Protein AF-A0A2N2VR71-F1 (afdb_monomer_lite)

Radius of gyration: 15.63 Å; chains: 1; bounding box: 48×30×43 Å

Sequence (143 aa):
MSENVVSTLGLIANAATAIGLFFTAIQVRQGSRTSQGQFLLTLDQQLSTFDNIYLRLRAYHEAGKECEALNADELLRVREYMGFLEIIEILIEGKSISEADFRAIFGHRVVALQNNRQVREEILAAAPHKWVKFSALSRRMSQ

pLDDT: mean 81.84, std 16.69, range [37.81, 96.62]

Structure (mmCIF, N/CA/C/O backbone):
data_AF-A0A2N2VR71-F1
#
_entry.id   AF-A0A2N2VR71-F1
#
loop_
_atom_site.group_PDB
_atom_site.id
_atom_site.type_symbol
_atom_site.label_atom_id
_atom_site.label_alt_id
_atom_site.label_comp_id
_atom_site.label_asym_id
_atom_site.label_entity_id
_atom_site.label_seq_id
_atom_site.pdbx_PDB_ins_code
_atom_site.Cartn_x
_atom_site.Cartn_y
_atom_site.Cartn_z
_atom_site.occupancy
_atom_site.B_iso_or_equiv
_atom_site.auth_seq_id
_atom_site.auth_comp_id
_atom_site.auth_asym_id
_atom_site.auth_atom_id
_atom_site.pdbx_PDB_model_num
ATOM 1 N N . MET A 1 1 ? 31.580 0.941 -6.833 1.00 47.06 1 MET A N 1
ATOM 2 C CA . MET A 1 1 ? 30.636 0.296 -5.896 1.00 47.06 1 MET A CA 1
ATOM 3 C C . MET A 1 1 ? 29.477 -0.202 -6.726 1.00 47.06 1 MET A C 1
ATOM 5 O O . MET A 1 1 ? 28.814 0.608 -7.351 1.00 47.06 1 MET A O 1
ATOM 9 N N . SER A 1 2 ? 29.368 -1.519 -6.870 1.00 37.81 2 SER A N 1
ATOM 10 C CA . SER A 1 2 ? 28.465 -2.173 -7.816 1.00 37.81 2 SER A CA 1
ATOM 11 C C . SER A 1 2 ? 26.993 -1.933 -7.464 1.00 37.81 2 SER A C 1
ATOM 13 O O . SER A 1 2 ? 26.618 -1.968 -6.291 1.00 37.81 2 SER A O 1
ATOM 15 N N . GLU A 1 3 ? 26.169 -1.741 -8.498 1.00 44.72 3 GLU A N 1
ATOM 16 C CA . GLU A 1 3 ? 24.705 -1.547 -8.460 1.00 44.72 3 GLU A CA 1
ATOM 17 C C . GLU A 1 3 ? 23.958 -2.584 -7.591 1.00 44.72 3 GLU A C 1
ATOM 19 O O . GLU A 1 3 ? 22.881 -2.317 -7.062 1.00 44.72 3 GLU A O 1
ATOM 24 N N . ASN A 1 4 ? 24.579 -3.738 -7.334 1.00 44.38 4 ASN A N 1
ATOM 25 C CA . ASN A 1 4 ? 24.052 -4.809 -6.487 1.00 44.38 4 ASN A CA 1
ATOM 26 C C . ASN A 1 4 ? 23.912 -4.431 -5.000 1.00 44.38 4 ASN A C 1
ATOM 28 O O . ASN A 1 4 ? 23.030 -4.950 -4.318 1.00 44.38 4 ASN A O 1
ATOM 32 N N . VAL A 1 5 ? 24.741 -3.525 -4.470 1.00 38.28 5 VAL A N 1
ATOM 33 C CA . VAL A 1 5 ? 24.679 -3.154 -3.041 1.00 38.28 5 VAL A CA 1
ATOM 34 C C . VAL A 1 5 ? 23.463 -2.264 -2.750 1.00 38.28 5 VAL A C 1
ATOM 36 O O . VAL A 1 5 ? 22.832 -2.408 -1.705 1.00 38.28 5 VAL A O 1
ATOM 39 N N . VAL A 1 6 ? 23.078 -1.403 -3.699 1.00 44.69 6 VAL A N 1
ATOM 40 C CA . VAL A 1 6 ? 21.947 -0.470 -3.545 1.00 44.69 6 VAL A CA 1
ATOM 41 C C . VAL A 1 6 ? 20.603 -1.205 -3.609 1.00 44.69 6 VAL A C 1
ATOM 43 O O . VAL A 1 6 ? 19.728 -0.944 -2.786 1.00 44.69 6 VAL A O 1
ATOM 46 N N . SER A 1 7 ? 20.467 -2.191 -4.505 1.00 47.62 7 SER A N 1
ATOM 47 C CA . SER A 1 7 ? 19.259 -3.029 -4.613 1.00 47.62 7 SER A CA 1
ATOM 48 C C . SER A 1 7 ? 19.015 -3.863 -3.343 1.00 47.62 7 SER A C 1
ATOM 50 O O . SER A 1 7 ? 17.892 -3.946 -2.841 1.00 47.62 7 SER A O 1
ATOM 52 N N . THR A 1 8 ? 20.084 -4.415 -2.757 1.00 38.81 8 THR A N 1
ATOM 53 C CA . THR A 1 8 ? 19.973 -5.260 -1.559 1.00 38.81 8 THR A CA 1
ATOM 54 C C . THR A 1 8 ? 19.650 -4.429 -0.310 1.00 38.81 8 THR A C 1
ATOM 56 O O . THR A 1 8 ? 18.866 -4.859 0.532 1.00 38.81 8 THR A O 1
ATOM 59 N N . LEU A 1 9 ? 20.192 -3.210 -0.206 1.00 40.41 9 LEU A N 1
ATOM 60 C CA . LEU A 1 9 ? 19.896 -2.285 0.896 1.00 40.41 9 LEU A CA 1
ATOM 61 C C . LEU A 1 9 ? 18.443 -1.781 0.877 1.00 40.41 9 LEU A C 1
ATOM 63 O O . LEU A 1 9 ? 17.832 -1.692 1.941 1.00 40.41 9 LEU A O 1
ATOM 67 N N . GLY A 1 10 ? 17.870 -1.509 -0.302 1.00 42.53 10 GLY A N 1
ATOM 68 C CA . GLY A 1 10 ? 16.460 -1.111 -0.434 1.00 42.53 10 GLY A CA 1
ATOM 69 C C . GLY A 1 10 ? 15.484 -2.212 -0.000 1.00 42.53 10 GLY A C 1
ATOM 70 O O . GLY A 1 10 ? 14.545 -1.957 0.755 1.00 42.53 10 GLY A O 1
ATOM 71 N N . LEU A 1 11 ? 15.769 -3.463 -0.379 1.00 45.06 11 LEU A N 1
ATOM 72 C CA . LEU A 1 11 ? 14.988 -4.634 0.037 1.00 45.06 11 LEU A CA 1
ATOM 73 C C . LEU A 1 11 ? 15.061 -4.895 1.553 1.00 45.06 11 LEU A C 1
ATOM 75 O O . LEU A 1 11 ? 14.047 -5.226 2.170 1.00 45.06 11 LEU A O 1
ATOM 79 N N . ILE A 1 12 ? 16.236 -4.716 2.169 1.00 45.12 12 ILE A N 1
ATOM 80 C CA . ILE A 1 12 ? 16.431 -4.916 3.616 1.00 45.12 12 ILE A CA 1
ATOM 81 C C . ILE A 1 12 ? 15.747 -3.808 4.432 1.00 45.12 12 ILE A C 1
ATOM 83 O O . ILE A 1 12 ? 15.126 -4.099 5.457 1.00 45.12 12 ILE A O 1
ATOM 87 N N . ALA A 1 13 ? 15.802 -2.554 3.972 1.00 47.28 13 ALA A N 1
ATOM 88 C CA . ALA A 1 13 ? 15.153 -1.433 4.650 1.00 47.28 13 ALA A CA 1
ATOM 89 C C . ALA A 1 13 ? 13.620 -1.584 4.677 1.00 47.28 13 ALA A C 1
ATOM 91 O O . ALA A 1 13 ? 12.999 -1.391 5.721 1.00 47.28 13 ALA A O 1
ATOM 92 N N . ASN A 1 14 ? 13.013 -2.024 3.572 1.00 48.72 14 ASN A N 1
ATOM 93 C CA . ASN A 1 14 ? 11.561 -2.202 3.479 1.00 48.72 14 ASN A CA 1
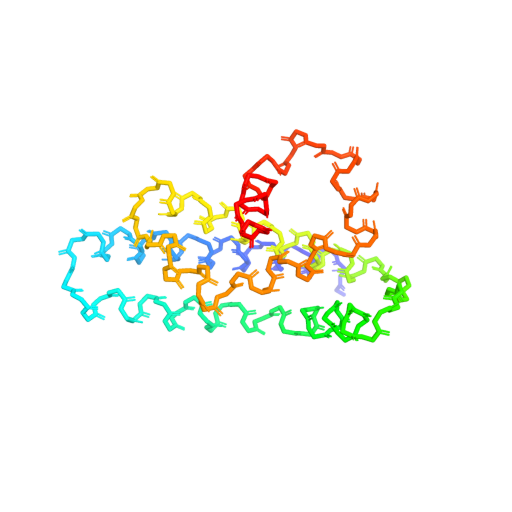ATOM 94 C C . ASN A 1 14 ? 11.049 -3.406 4.295 1.00 48.72 14 ASN A C 1
ATOM 96 O O . ASN A 1 14 ? 9.975 -3.334 4.898 1.00 48.72 14 ASN A O 1
ATOM 100 N N . ALA A 1 15 ? 11.835 -4.485 4.393 1.00 50.09 15 ALA A N 1
ATOM 101 C CA . ALA A 1 15 ? 11.516 -5.618 5.263 1.00 50.09 15 ALA A CA 1
ATOM 102 C C . ALA A 1 15 ? 11.550 -5.233 6.755 1.00 50.09 15 ALA A C 1
ATOM 104 O O . ALA A 1 15 ? 10.671 -5.639 7.516 1.00 50.09 15 ALA A O 1
ATOM 105 N N . ALA A 1 16 ? 12.514 -4.406 7.175 1.00 53.12 16 ALA A N 1
ATOM 106 C CA . ALA A 1 16 ? 12.594 -3.917 8.553 1.00 53.12 16 ALA A CA 1
ATOM 107 C C . ALA A 1 16 ? 11.379 -3.047 8.930 1.00 53.12 16 ALA A C 1
ATOM 109 O O . ALA A 1 16 ? 10.817 -3.201 10.017 1.00 53.12 16 ALA A O 1
ATOM 110 N N . THR A 1 17 ? 10.918 -2.198 8.010 1.00 56.41 17 THR A N 1
ATOM 111 C CA . THR A 1 17 ? 9.725 -1.359 8.188 1.00 56.41 17 THR A CA 1
ATOM 112 C C . THR A 1 17 ? 8.442 -2.185 8.307 1.00 56.41 17 THR A C 1
ATOM 114 O O . THR A 1 17 ? 7.625 -1.934 9.194 1.00 56.41 17 THR A O 1
ATOM 117 N N . ALA A 1 18 ? 8.283 -3.211 7.465 1.00 58.88 18 ALA A N 1
ATOM 118 C CA . ALA A 1 18 ? 7.157 -4.145 7.516 1.00 58.88 18 ALA A CA 1
ATOM 119 C C . ALA A 1 18 ? 7.078 -4.899 8.854 1.00 58.88 18 ALA A C 1
ATOM 121 O O . ALA A 1 18 ? 6.001 -5.043 9.437 1.00 58.88 18 ALA A O 1
ATOM 122 N N . ILE A 1 19 ? 8.231 -5.344 9.365 1.00 62.06 19 ILE A N 1
ATOM 123 C CA . ILE A 1 19 ? 8.342 -6.037 10.652 1.00 62.06 19 ILE A CA 1
ATOM 124 C C . ILE A 1 19 ? 8.012 -5.085 11.810 1.00 62.06 19 ILE A C 1
ATOM 126 O O . ILE A 1 19 ? 7.260 -5.458 12.711 1.00 62.06 19 ILE A O 1
ATOM 130 N N . GLY A 1 20 ? 8.508 -3.844 11.773 1.00 63.28 20 GLY A N 1
ATOM 131 C CA . GLY A 1 20 ? 8.182 -2.822 12.773 1.00 63.28 20 GLY A CA 1
ATOM 132 C C . GLY A 1 20 ? 6.678 -2.550 12.853 1.00 63.28 20 GLY A C 1
ATOM 133 O O . GLY A 1 20 ? 6.095 -2.601 13.935 1.00 63.28 20 GLY A O 1
ATOM 134 N N . LEU A 1 21 ? 6.034 -2.377 11.697 1.00 65.00 21 LEU A N 1
ATOM 135 C CA . LEU A 1 21 ? 4.584 -2.203 11.580 1.00 65.00 21 LEU A CA 1
ATOM 136 C C . LEU A 1 21 ? 3.797 -3.371 12.168 1.00 65.00 21 LEU A C 1
ATOM 138 O O . LEU A 1 21 ? 2.794 -3.163 12.852 1.00 65.00 21 LEU A O 1
ATOM 142 N N . PHE A 1 22 ? 4.270 -4.593 11.944 1.00 68.12 22 PHE A N 1
ATOM 143 C CA . PHE A 1 22 ? 3.655 -5.790 12.495 1.00 68.12 22 PHE A CA 1
ATOM 144 C C . PHE A 1 22 ? 3.721 -5.820 14.031 1.00 68.12 22 PHE A C 1
ATOM 146 O O . PHE A 1 22 ? 2.707 -6.071 14.686 1.00 68.12 22 PHE A O 1
ATOM 153 N N . PHE A 1 23 ? 4.874 -5.495 14.627 1.00 65.88 23 PHE A N 1
ATOM 154 C CA . PHE A 1 23 ? 5.009 -5.417 16.086 1.00 65.88 23 PHE A CA 1
ATOM 155 C C . PHE A 1 23 ? 4.178 -4.283 16.694 1.00 65.88 23 PHE A C 1
ATOM 157 O O . PHE A 1 23 ? 3.499 -4.503 17.701 1.00 65.88 23 PHE A O 1
ATOM 164 N N . THR A 1 24 ? 4.149 -3.101 16.069 1.00 65.12 24 THR A N 1
ATOM 165 C CA . THR A 1 24 ? 3.284 -2.000 16.518 1.00 65.12 24 THR A CA 1
ATOM 166 C C . THR A 1 24 ? 1.810 -2.402 16.444 1.00 65.12 24 THR A C 1
ATOM 168 O O . THR A 1 24 ? 1.066 -2.170 17.392 1.00 65.12 24 THR A O 1
ATOM 171 N N . ALA A 1 25 ? 1.382 -3.079 15.376 1.00 64.06 25 ALA A N 1
ATOM 172 C CA . ALA A 1 25 ? 0.005 -3.543 15.224 1.00 64.06 25 ALA A CA 1
ATOM 173 C C . ALA A 1 25 ? -0.412 -4.565 16.302 1.00 64.06 25 ALA A C 1
ATOM 175 O O . ALA A 1 25 ? -1.544 -4.525 16.791 1.00 64.06 25 ALA A O 1
ATOM 176 N N . ILE A 1 26 ? 0.494 -5.456 16.722 1.00 65.12 26 ILE A N 1
ATOM 177 C CA . ILE A 1 26 ? 0.251 -6.370 17.853 1.00 65.12 26 ILE A CA 1
ATOM 178 C C . ILE A 1 26 ? 0.062 -5.587 19.159 1.00 65.12 26 ILE A C 1
ATOM 180 O O . ILE A 1 26 ? -0.840 -5.900 19.935 1.00 65.12 26 ILE A O 1
ATOM 184 N N . GLN A 1 27 ? 0.868 -4.549 19.385 1.00 63.91 27 GLN A N 1
ATOM 185 C CA . GLN A 1 27 ? 0.775 -3.697 20.572 1.00 63.91 27 GLN A CA 1
ATOM 186 C C . GLN A 1 27 ? -0.540 -2.893 20.599 1.00 63.91 27 GLN A C 1
ATOM 188 O O . GLN A 1 27 ? -1.152 -2.723 21.652 1.00 63.91 27 GLN A O 1
ATOM 193 N N . VAL A 1 28 ? -1.022 -2.471 19.427 1.00 60.22 28 VAL A N 1
ATOM 194 C CA . VAL A 1 28 ? -2.289 -1.739 19.242 1.00 60.22 28 VAL A CA 1
ATOM 195 C C . VAL A 1 28 ? -3.507 -2.610 19.527 1.00 60.22 28 VAL A C 1
ATOM 197 O O . VAL A 1 28 ? -4.461 -2.127 20.131 1.00 60.22 28 VAL A O 1
ATOM 200 N N . ARG A 1 29 ? -3.473 -3.902 19.175 1.00 59.16 29 ARG A N 1
ATOM 201 C CA . ARG A 1 29 ? -4.548 -4.859 19.507 1.00 59.16 29 ARG A CA 1
ATOM 202 C C . ARG A 1 29 ? -4.821 -4.975 21.011 1.00 59.16 29 ARG A C 1
ATOM 204 O O . ARG A 1 29 ? -5.916 -5.380 21.386 1.00 59.16 29 ARG A O 1
ATOM 211 N N . GLN A 1 30 ? -3.849 -4.636 21.857 1.00 57.12 30 GLN A N 1
ATOM 212 C CA . GLN A 1 30 ? -3.979 -4.640 23.319 1.00 57.12 30 GLN A CA 1
ATOM 213 C C . GLN A 1 30 ? -4.167 -3.225 23.911 1.00 57.12 30 GLN A C 1
ATOM 215 O O . GLN A 1 30 ? -4.276 -3.084 25.128 1.00 57.12 30 GLN A O 1
ATOM 220 N N . GLY A 1 31 ? -4.193 -2.178 23.076 1.00 57.00 31 GLY A N 1
ATOM 221 C CA . GLY A 1 31 ? -4.162 -0.770 23.484 1.00 57.00 31 GLY A CA 1
ATOM 222 C C . GLY A 1 31 ? -5.491 -0.016 23.332 1.00 57.00 31 GLY A C 1
ATOM 223 O O . GLY A 1 31 ? -6.413 -0.441 22.642 1.00 57.00 31 GLY A O 1
ATOM 224 N N . SER A 1 32 ? -5.582 1.142 23.996 1.00 64.06 32 SER A N 1
ATOM 225 C CA . SER A 1 32 ? -6.738 2.057 23.945 1.00 64.06 32 SER A CA 1
ATOM 226 C C . SER A 1 32 ? -6.904 2.738 22.570 1.00 64.06 32 SER A C 1
ATOM 228 O O . SER A 1 32 ? -6.024 2.651 21.716 1.00 64.06 32 SER A O 1
ATOM 230 N N . ARG A 1 33 ? -7.994 3.499 22.361 1.00 63.31 33 ARG A N 1
ATOM 231 C CA . ARG A 1 33 ? -8.225 4.313 21.139 1.00 63.31 33 ARG A CA 1
ATOM 232 C C . ARG A 1 33 ? -7.027 5.199 20.755 1.00 63.31 33 ARG A C 1
ATOM 234 O O . ARG A 1 33 ? -6.774 5.413 19.574 1.00 63.31 33 ARG A O 1
ATOM 241 N N . THR A 1 34 ? -6.256 5.667 21.736 1.00 69.81 34 THR A N 1
ATOM 242 C CA . THR A 1 34 ? -5.029 6.446 21.513 1.00 69.81 34 THR A CA 1
ATOM 243 C C . THR A 1 34 ? -3.966 5.649 20.748 1.00 69.81 34 THR A C 1
ATOM 245 O O . THR A 1 34 ? -3.297 6.194 19.874 1.00 69.81 34 THR A O 1
ATOM 248 N N . SER A 1 35 ? -3.840 4.345 21.014 1.00 72.94 35 SER A N 1
ATOM 249 C CA . SER A 1 35 ? -2.894 3.462 20.320 1.00 72.94 35 SER A CA 1
ATOM 250 C C . SER A 1 35 ? -3.271 3.267 18.850 1.00 72.94 35 SER A C 1
ATOM 252 O O . SER A 1 35 ? -2.392 3.263 17.992 1.00 72.94 35 SER A O 1
ATOM 254 N N . GLN A 1 36 ? -4.568 3.179 18.539 1.00 74.12 36 GLN A N 1
ATOM 255 C CA . GLN A 1 36 ? -5.050 3.110 17.155 1.00 74.12 36 GLN A CA 1
ATOM 256 C C . GLN A 1 36 ? -4.740 4.396 16.377 1.00 74.12 36 GLN A C 1
ATOM 258 O O . GLN A 1 36 ? -4.250 4.322 15.253 1.00 74.12 36 GLN A O 1
ATOM 263 N N . GLY A 1 37 ? -4.945 5.569 16.987 1.00 78.25 37 GLY A N 1
ATOM 264 C CA . GLY A 1 37 ? -4.587 6.852 16.373 1.00 78.25 37 GLY A CA 1
ATOM 265 C C . GLY A 1 37 ? -3.093 6.955 16.045 1.00 78.25 37 GLY A C 1
ATOM 266 O O . GLY A 1 37 ? -2.729 7.279 14.917 1.00 78.25 37 GLY A O 1
ATOM 267 N N . GLN A 1 38 ? -2.220 6.594 16.991 1.00 82.06 38 GLN A N 1
ATOM 268 C CA . GLN A 1 38 ? -0.766 6.606 16.775 1.00 82.06 38 GLN A CA 1
ATOM 269 C C . GLN A 1 38 ? -0.330 5.644 15.662 1.00 82.06 38 GLN A C 1
ATOM 271 O O . GLN A 1 38 ? 0.596 5.928 14.897 1.00 82.06 38 GLN A O 1
ATOM 276 N N . PHE A 1 39 ? -1.007 4.505 15.554 1.00 83.69 39 PHE A N 1
ATOM 277 C CA . PHE A 1 39 ? -0.745 3.537 14.504 1.00 83.69 39 PHE A CA 1
ATOM 278 C C . PHE A 1 39 ? -1.141 4.060 13.120 1.00 83.69 39 PHE A C 1
ATOM 280 O O . PHE A 1 39 ? -0.361 3.933 12.180 1.00 83.69 39 PHE A O 1
ATOM 287 N N . LEU A 1 40 ? -2.304 4.706 12.994 1.00 86.25 40 LEU A N 1
ATOM 288 C CA . LEU A 1 40 ? -2.727 5.334 11.738 1.00 86.25 40 LEU A CA 1
ATOM 289 C C . LEU A 1 40 ? -1.767 6.452 11.303 1.00 86.25 40 LEU A C 1
ATOM 291 O O . LEU A 1 40 ? -1.439 6.533 10.124 1.00 86.25 40 LEU A O 1
ATOM 295 N N . LEU A 1 41 ? -1.252 7.253 12.242 1.00 87.62 41 LEU A N 1
ATOM 296 C CA . LEU A 1 41 ? -0.208 8.248 11.953 1.00 87.62 41 LEU A CA 1
ATOM 297 C C . LEU A 1 41 ? 1.095 7.594 11.478 1.00 87.62 41 LEU A C 1
ATOM 299 O O . LEU A 1 41 ? 1.744 8.080 10.556 1.00 87.62 41 LEU A O 1
ATOM 303 N N . THR A 1 42 ? 1.466 6.464 12.081 1.00 88.25 42 THR A N 1
ATOM 304 C CA . THR A 1 42 ? 2.639 5.694 11.647 1.00 88.25 42 THR A CA 1
ATOM 305 C C . THR A 1 42 ? 2.440 5.162 10.229 1.00 88.25 42 THR A C 1
ATOM 307 O O . THR A 1 42 ? 3.348 5.256 9.408 1.00 88.25 42 THR A O 1
ATOM 310 N N . LEU A 1 43 ? 1.250 4.642 9.915 1.00 88.94 43 LEU A N 1
ATOM 311 C CA . LEU A 1 43 ? 0.905 4.208 8.563 1.00 88.94 43 LEU A CA 1
ATOM 312 C C . LEU A 1 43 ? 0.978 5.345 7.551 1.00 88.94 43 LEU A C 1
ATOM 314 O O . LEU A 1 43 ? 1.546 5.140 6.484 1.00 88.94 43 LEU A O 1
ATOM 318 N N . ASP A 1 44 ? 0.434 6.516 7.879 1.00 91.06 44 ASP A N 1
ATOM 319 C CA . ASP A 1 44 ? 0.495 7.694 7.011 1.00 91.06 44 ASP A CA 1
ATOM 320 C C . ASP A 1 44 ? 1.948 8.061 6.686 1.00 91.06 44 ASP A C 1
ATOM 322 O O . ASP A 1 44 ? 2.324 8.186 5.519 1.00 91.06 44 ASP A O 1
ATOM 326 N N . GLN A 1 45 ? 2.808 8.089 7.707 1.00 90.56 45 GLN A N 1
ATOM 327 C CA . GLN A 1 45 ? 4.226 8.368 7.521 1.00 90.56 45 GLN A CA 1
ATOM 328 C C . GLN A 1 45 ? 4.918 7.323 6.636 1.00 90.56 45 GLN A C 1
ATOM 330 O O . GLN A 1 45 ? 5.727 7.686 5.783 1.00 90.56 45 GLN A O 1
ATOM 335 N N . GLN A 1 46 ? 4.588 6.037 6.772 1.00 89.69 46 GLN A N 1
ATOM 336 C CA . GLN A 1 46 ? 5.152 4.997 5.905 1.00 89.69 46 GLN A CA 1
ATOM 337 C C . GLN A 1 46 ? 4.612 5.077 4.473 1.00 89.69 46 GLN A C 1
ATOM 339 O O . GLN A 1 46 ? 5.370 4.927 3.516 1.00 89.69 46 GLN A O 1
ATOM 344 N N . LEU A 1 47 ? 3.325 5.380 4.304 1.00 91.88 47 LEU A N 1
ATOM 345 C CA . LEU A 1 47 ? 2.710 5.569 2.991 1.00 91.88 47 LEU A CA 1
ATOM 346 C C . LEU A 1 47 ? 3.266 6.794 2.259 1.00 91.88 47 LEU A C 1
ATOM 348 O O . LEU A 1 47 ? 3.341 6.763 1.030 1.00 91.88 47 LEU A O 1
ATOM 352 N N . SER A 1 48 ? 3.720 7.818 2.989 1.00 92.69 48 SER A N 1
ATOM 353 C CA . SER A 1 48 ? 4.344 9.008 2.396 1.00 92.69 48 SER A CA 1
ATOM 354 C C . SER A 1 48 ? 5.609 8.692 1.585 1.00 92.69 48 SER A C 1
ATOM 356 O O . SER A 1 48 ? 5.940 9.395 0.630 1.00 92.69 48 SER A O 1
ATOM 358 N N . THR A 1 49 ? 6.282 7.571 1.875 1.00 92.88 49 THR A N 1
ATOM 359 C CA . THR A 1 49 ? 7.452 7.110 1.104 1.00 92.88 49 THR A CA 1
ATOM 360 C C . THR A 1 49 ? 7.120 6.749 -0.351 1.00 92.88 49 THR A C 1
ATOM 362 O O . THR A 1 49 ? 8.015 6.717 -1.201 1.00 92.88 49 THR A O 1
ATOM 365 N N . PHE A 1 50 ? 5.835 6.532 -0.649 1.00 94.81 50 PHE A N 1
ATOM 366 C CA . PHE A 1 50 ? 5.306 6.226 -1.976 1.00 94.81 50 PHE A CA 1
ATOM 367 C C . PHE A 1 50 ? 4.532 7.398 -2.599 1.00 94.81 50 PHE A C 1
ATOM 369 O O . PHE A 1 50 ? 3.891 7.217 -3.637 1.00 94.81 50 PHE A O 1
ATOM 376 N N . ASP A 1 51 ? 4.572 8.598 -2.005 1.00 93.88 51 ASP A N 1
ATOM 377 C CA . ASP A 1 51 ? 3.799 9.753 -2.483 1.00 93.88 51 ASP A CA 1
ATOM 378 C C . ASP A 1 51 ? 4.137 10.140 -3.918 1.00 93.88 51 ASP A C 1
ATOM 380 O O . ASP A 1 51 ? 3.241 10.484 -4.682 1.00 93.88 51 ASP A O 1
ATOM 384 N N . ASN A 1 52 ? 5.399 10.023 -4.327 1.00 92.31 52 ASN A N 1
ATOM 385 C CA . ASN A 1 52 ? 5.806 10.299 -5.703 1.00 92.31 52 ASN A CA 1
ATOM 386 C C . ASN A 1 52 ? 5.068 9.399 -6.713 1.00 92.31 52 ASN A C 1
ATOM 388 O O . ASN A 1 52 ? 4.565 9.886 -7.725 1.00 92.31 52 ASN A O 1
ATOM 392 N N . ILE A 1 53 ? 4.963 8.101 -6.416 1.00 94.00 53 ILE A N 1
ATOM 393 C CA . ILE A 1 53 ? 4.232 7.139 -7.243 1.00 94.00 53 ILE A CA 1
ATOM 394 C C . ILE A 1 53 ? 2.735 7.413 -7.154 1.00 94.00 53 ILE A C 1
ATOM 396 O O . ILE A 1 53 ? 2.077 7.543 -8.181 1.00 94.00 53 ILE A O 1
ATOM 400 N N . TYR A 1 54 ? 2.191 7.550 -5.946 1.00 94.44 54 TYR A N 1
ATOM 401 C CA . TYR A 1 54 ? 0.766 7.797 -5.747 1.00 94.44 54 TYR A CA 1
ATOM 402 C C . TYR A 1 54 ? 0.288 9.061 -6.477 1.00 94.44 54 TYR A C 1
ATOM 404 O O . TYR A 1 54 ? -0.689 8.991 -7.220 1.00 94.44 54 TYR A O 1
ATOM 412 N N . LEU A 1 55 ? 0.981 10.191 -6.319 1.00 93.06 55 LEU A N 1
ATOM 413 C CA . LEU A 1 55 ? 0.621 11.455 -6.964 1.00 93.06 55 LEU A CA 1
ATOM 414 C C . LEU A 1 55 ? 0.681 11.344 -8.484 1.00 93.06 55 LEU A C 1
ATOM 416 O O . LEU A 1 55 ? -0.229 11.821 -9.162 1.00 93.06 55 LEU A O 1
ATOM 420 N N . ARG A 1 56 ? 1.703 10.664 -9.020 1.00 91.12 56 ARG A N 1
ATOM 421 C CA . ARG A 1 56 ? 1.799 10.403 -10.457 1.00 91.12 56 ARG A CA 1
ATOM 422 C C . ARG A 1 56 ? 0.596 9.594 -10.939 1.00 91.12 56 ARG A C 1
ATOM 424 O O . ARG A 1 56 ? -0.088 10.026 -11.857 1.00 91.12 56 ARG A O 1
ATOM 431 N N . LEU A 1 57 ? 0.288 8.466 -10.299 1.00 91.12 57 LEU A N 1
ATOM 432 C CA . LEU A 1 57 ? -0.844 7.613 -10.684 1.00 91.12 57 LEU A CA 1
ATOM 433 C C . LEU A 1 57 ? -2.194 8.337 -10.559 1.00 91.12 57 LEU A C 1
ATOM 435 O O . LEU A 1 57 ? -3.051 8.214 -11.436 1.00 91.12 57 LEU A O 1
ATOM 439 N N . ARG A 1 58 ? -2.370 9.122 -9.492 1.00 90.88 58 ARG A N 1
ATOM 440 C CA . ARG A 1 58 ? -3.585 9.894 -9.223 1.00 90.88 58 ARG A CA 1
ATOM 441 C C . ARG A 1 58 ? -3.825 10.985 -10.260 1.00 90.88 58 ARG A C 1
ATOM 443 O O . ARG A 1 58 ? -4.948 11.092 -10.742 1.00 90.88 58 ARG A O 1
ATOM 450 N N . ALA A 1 59 ? -2.802 11.764 -10.613 1.00 87.50 59 ALA A N 1
ATOM 451 C CA . ALA A 1 59 ? -2.946 12.900 -11.525 1.00 87.50 59 ALA A CA 1
ATOM 452 C C . ALA A 1 59 ? -3.547 12.484 -12.876 1.00 87.50 59 ALA A C 1
ATOM 454 O O . ALA A 1 59 ? -4.418 13.163 -13.416 1.00 87.50 59 ALA A O 1
ATOM 455 N N . TYR A 1 60 ? -3.129 11.331 -13.399 1.00 82.44 60 TYR A N 1
ATOM 456 C CA . TYR A 1 60 ? -3.678 10.793 -14.640 1.00 82.44 60 TYR A CA 1
ATOM 457 C C . TYR A 1 60 ? -5.115 10.301 -14.483 1.00 82.44 60 TYR A C 1
ATOM 459 O O . TYR A 1 60 ? -5.958 10.614 -15.323 1.00 82.44 60 TYR A O 1
ATOM 467 N N . HIS A 1 61 ? -5.415 9.606 -13.383 1.00 81.38 61 HIS A N 1
ATOM 468 C CA . HIS A 1 61 ? -6.773 9.153 -13.105 1.00 81.38 61 HIS A CA 1
ATOM 469 C C . HIS A 1 61 ? -7.763 10.323 -12.989 1.00 81.38 61 HIS A C 1
ATOM 471 O O . HIS A 1 61 ? -8.808 10.298 -13.636 1.00 81.38 61 HIS A O 1
ATOM 477 N N . GLU A 1 62 ? -7.417 11.370 -12.235 1.00 85.56 62 GLU A N 1
ATOM 478 C CA . GLU A 1 62 ? -8.250 12.573 -12.083 1.00 85.56 62 GLU A CA 1
ATOM 479 C C . GLU A 1 62 ? -8.397 13.354 -13.393 1.00 85.56 62 GLU A C 1
ATOM 481 O O . GLU A 1 62 ? -9.453 13.920 -13.663 1.00 85.56 62 GLU A O 1
ATOM 486 N N . ALA A 1 63 ? -7.369 13.342 -14.244 1.00 84.62 63 ALA A N 1
ATOM 487 C CA . ALA A 1 63 ? -7.436 13.932 -15.576 1.00 84.62 63 ALA A CA 1
ATOM 488 C C . ALA A 1 63 ? -8.250 13.092 -16.582 1.00 84.62 63 ALA A C 1
ATOM 490 O O . ALA A 1 63 ? -8.389 13.512 -17.732 1.00 84.62 63 ALA A O 1
ATOM 491 N N . GLY A 1 64 ? -8.743 11.907 -16.196 1.00 82.75 64 GLY A N 1
ATOM 492 C CA . GLY A 1 64 ? -9.401 10.965 -17.106 1.00 82.75 64 GLY A CA 1
ATOM 493 C C . GLY A 1 64 ? -8.471 10.446 -18.207 1.00 82.75 64 GLY A C 1
ATOM 494 O O . GLY A 1 64 ? -8.934 10.070 -19.283 1.00 82.75 64 GLY A O 1
ATOM 495 N N . LYS A 1 65 ? -7.157 10.474 -17.967 1.00 82.12 65 LYS A N 1
ATOM 496 C CA . LYS A 1 65 ? -6.115 10.089 -18.922 1.00 82.12 65 LYS A CA 1
ATOM 497 C C . LYS A 1 65 ? -5.444 8.797 -18.483 1.00 82.12 65 LYS A C 1
ATOM 499 O O . LYS A 1 65 ? -5.361 8.485 -17.296 1.00 82.12 65 LYS A O 1
ATOM 504 N N . GLU A 1 66 ? -4.903 8.061 -19.447 1.00 79.94 66 GLU A N 1
ATOM 505 C CA . GLU A 1 66 ? -3.956 7.003 -19.114 1.00 79.94 66 GLU A CA 1
ATOM 506 C C . GLU A 1 66 ? -2.641 7.610 -18.628 1.00 79.94 66 GLU A C 1
ATOM 508 O O . GLU A 1 66 ? -2.171 8.614 -19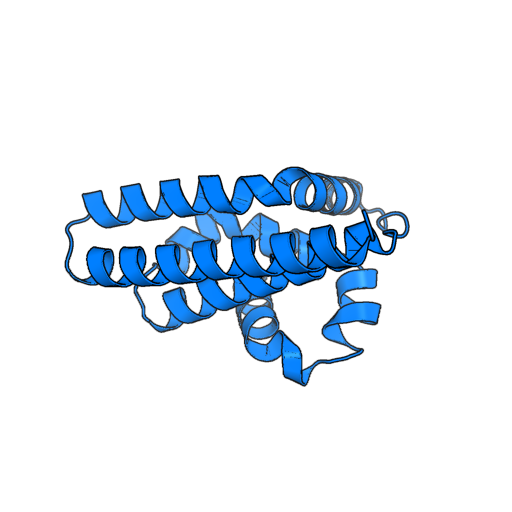.164 1.00 79.94 66 GLU A O 1
ATOM 513 N N . CYS A 1 67 ? -2.053 6.985 -17.609 1.00 81.88 67 CYS A N 1
ATOM 514 C CA . CYS A 1 67 ? -0.718 7.331 -17.149 1.00 81.88 67 CYS A CA 1
ATOM 515 C C . CYS A 1 67 ? 0.307 7.046 -18.239 1.00 81.88 67 CYS A C 1
ATOM 517 O O . CYS A 1 67 ? 0.308 5.958 -18.815 1.00 81.88 67 CYS A O 1
ATOM 519 N N . GLU A 1 68 ? 1.205 8.004 -18.468 1.00 84.06 68 GLU A N 1
ATOM 520 C CA . GLU A 1 68 ? 2.417 7.756 -19.243 1.00 84.06 68 GLU A CA 1
ATOM 521 C C . GLU A 1 68 ? 3.169 6.552 -18.686 1.00 84.06 68 GLU A C 1
ATOM 523 O O . GLU A 1 68 ? 3.225 6.359 -17.462 1.00 84.06 68 GLU A O 1
ATOM 528 N N . ALA A 1 69 ? 3.775 5.788 -19.597 1.00 88.06 69 ALA A N 1
ATOM 529 C CA . ALA A 1 69 ? 4.485 4.567 -19.267 1.00 88.06 69 ALA A CA 1
ATOM 530 C C . ALA A 1 69 ? 5.496 4.804 -18.134 1.00 88.06 69 ALA A C 1
ATOM 532 O O . ALA A 1 69 ? 6.364 5.677 -18.210 1.00 88.06 69 ALA A O 1
ATOM 533 N N . LEU A 1 70 ? 5.347 4.031 -17.065 1.00 91.56 70 LEU A N 1
ATOM 534 C CA . LEU A 1 70 ? 6.280 3.964 -15.955 1.00 91.56 70 LEU A CA 1
ATOM 535 C C . LEU A 1 70 ? 7.565 3.292 -16.434 1.00 91.56 70 LEU A C 1
ATOM 537 O O . LEU A 1 70 ? 7.521 2.280 -17.138 1.00 91.56 70 LEU A O 1
ATOM 541 N N . ASN A 1 71 ? 8.708 3.845 -16.039 1.00 92.19 71 ASN A N 1
ATOM 542 C CA . ASN A 1 71 ? 9.990 3.196 -16.296 1.00 92.19 71 ASN A CA 1
ATOM 543 C C . ASN A 1 71 ? 10.218 2.009 -15.333 1.00 92.19 71 ASN A C 1
ATOM 545 O O . ASN A 1 71 ? 9.420 1.749 -14.430 1.00 92.19 71 ASN A O 1
ATOM 549 N N . ALA A 1 72 ? 11.318 1.273 -15.519 1.00 90.62 72 ALA A N 1
ATOM 550 C CA . ALA A 1 72 ? 11.617 0.081 -14.722 1.00 90.62 72 ALA A CA 1
ATOM 551 C C . ALA A 1 72 ? 11.728 0.361 -13.209 1.00 90.62 72 ALA A C 1
ATOM 553 O O . ALA A 1 72 ? 11.201 -0.415 -12.409 1.00 90.62 72 ALA A O 1
ATOM 554 N N . ASP A 1 73 ? 12.351 1.475 -12.814 1.00 90.94 73 ASP A N 1
ATOM 555 C CA . ASP A 1 73 ? 12.514 1.855 -11.404 1.00 90.94 73 ASP A CA 1
ATOM 556 C C . ASP A 1 73 ? 11.172 2.225 -10.766 1.00 90.94 73 ASP A C 1
ATOM 558 O O . ASP A 1 73 ? 10.886 1.885 -9.616 1.00 90.94 73 ASP A O 1
ATOM 562 N N . GLU A 1 74 ? 10.305 2.883 -11.529 1.00 92.81 74 GLU A N 1
ATOM 563 C CA . GLU A 1 74 ? 8.956 3.225 -11.093 1.00 92.81 74 GLU A CA 1
ATOM 564 C C . GLU A 1 74 ? 8.072 1.989 -10.967 1.00 92.81 74 GLU A C 1
ATOM 566 O O . GLU A 1 74 ? 7.331 1.861 -9.995 1.00 92.81 74 GLU A O 1
ATOM 571 N N . LEU A 1 75 ? 8.189 1.039 -11.897 1.00 92.50 75 LEU A N 1
ATOM 572 C CA . LEU A 1 75 ? 7.515 -0.252 -11.794 1.00 92.50 75 LEU A CA 1
ATOM 573 C C . LEU A 1 75 ? 8.005 -1.050 -10.580 1.00 92.50 75 LEU A C 1
ATOM 575 O O . LEU A 1 75 ? 7.199 -1.711 -9.921 1.00 92.50 75 LEU A O 1
ATOM 579 N N . LEU A 1 76 ? 9.297 -0.981 -10.246 1.00 92.00 76 LEU A N 1
ATOM 580 C CA . LEU A 1 76 ? 9.825 -1.581 -9.022 1.00 92.00 76 LEU A CA 1
ATOM 581 C C . LEU A 1 76 ? 9.207 -0.925 -7.779 1.00 92.00 76 LEU A C 1
ATOM 583 O O . LEU A 1 76 ? 8.656 -1.634 -6.938 1.00 92.00 76 LEU A O 1
ATOM 587 N N . ARG A 1 77 ? 9.198 0.411 -7.709 1.00 93.50 77 ARG A N 1
ATOM 588 C CA . ARG A 1 77 ? 8.562 1.179 -6.621 1.00 93.50 77 ARG A CA 1
ATOM 589 C C . ARG A 1 77 ? 7.072 0.872 -6.476 1.00 93.50 77 ARG A C 1
ATOM 591 O O . ARG A 1 77 ? 6.571 0.762 -5.362 1.00 93.50 77 ARG A O 1
ATOM 598 N N . VAL A 1 78 ? 6.356 0.695 -7.585 1.00 94.88 78 VAL A N 1
ATOM 599 C CA . VAL A 1 78 ? 4.951 0.262 -7.580 1.00 94.88 78 VAL A CA 1
ATOM 600 C C . VAL A 1 78 ? 4.807 -1.122 -6.948 1.00 94.88 78 VAL A C 1
ATOM 602 O O . VAL A 1 78 ? 3.916 -1.319 -6.127 1.00 94.88 78 VAL A O 1
ATOM 605 N N . ARG A 1 79 ? 5.682 -2.081 -7.278 1.00 94.00 79 ARG A N 1
ATOM 606 C CA . ARG A 1 79 ? 5.649 -3.425 -6.672 1.00 94.00 79 ARG A CA 1
ATOM 607 C C . ARG A 1 79 ? 5.953 -3.381 -5.175 1.00 94.00 79 ARG A C 1
ATOM 609 O O . ARG A 1 79 ? 5.300 -4.090 -4.415 1.00 94.00 79 ARG A O 1
ATOM 616 N N . GLU A 1 80 ? 6.905 -2.556 -4.748 1.00 92.44 80 GLU A N 1
ATOM 617 C CA . GLU A 1 80 ? 7.180 -2.325 -3.323 1.00 92.44 80 GLU A CA 1
ATOM 618 C C . GLU A 1 80 ? 5.956 -1.742 -2.616 1.00 92.44 80 GLU A C 1
ATOM 620 O O . GLU A 1 80 ? 5.559 -2.226 -1.555 1.00 92.44 80 GLU A O 1
ATOM 625 N N . TYR A 1 81 ? 5.309 -0.763 -3.249 1.00 95.06 81 TYR A N 1
ATOM 626 C CA . TYR A 1 81 ? 4.113 -0.142 -2.711 1.00 95.06 81 TYR A CA 1
ATOM 627 C C . TYR A 1 81 ? 2.955 -1.146 -2.581 1.00 95.06 81 TYR A C 1
ATOM 629 O O . TYR A 1 81 ? 2.310 -1.243 -1.535 1.00 95.06 81 TYR A O 1
ATOM 637 N N . MET A 1 82 ? 2.726 -1.961 -3.612 1.00 95.19 82 MET A N 1
ATOM 638 C CA . MET A 1 82 ? 1.740 -3.041 -3.567 1.00 95.19 82 MET A CA 1
ATOM 639 C C . MET A 1 82 ? 2.054 -4.042 -2.452 1.00 95.19 82 MET A C 1
ATOM 641 O O . MET A 1 82 ? 1.151 -4.401 -1.703 1.00 95.19 82 MET A O 1
ATOM 645 N N . GLY A 1 83 ? 3.319 -4.441 -2.286 1.00 93.56 83 GLY A N 1
ATOM 646 C CA . GLY A 1 83 ? 3.738 -5.345 -1.210 1.00 93.56 83 GLY A CA 1
ATOM 647 C C . GLY A 1 83 ? 3.487 -4.766 0.184 1.00 93.56 83 GLY A C 1
ATOM 648 O O . GLY A 1 83 ? 3.021 -5.472 1.077 1.00 93.56 83 GLY A O 1
ATOM 649 N N . PHE A 1 84 ? 3.706 -3.463 0.364 1.00 93.69 84 PHE A N 1
ATOM 650 C CA . PHE A 1 84 ? 3.354 -2.768 1.600 1.00 93.69 84 PHE A CA 1
ATOM 651 C C . PHE A 1 84 ? 1.844 -2.817 1.886 1.00 93.69 84 PHE A C 1
ATOM 653 O O . PHE A 1 84 ? 1.420 -3.079 3.013 1.00 93.69 84 PHE A O 1
ATOM 660 N N . LEU A 1 85 ? 1.016 -2.633 0.857 1.00 95.00 85 LEU A N 1
ATOM 661 C CA . LEU A 1 85 ? -0.438 -2.738 0.976 1.00 95.00 85 LEU A CA 1
ATOM 662 C C . LEU A 1 85 ? -0.909 -4.174 1.275 1.00 95.00 85 LEU A C 1
ATOM 664 O O . LEU A 1 85 ? -1.913 -4.346 1.961 1.00 95.00 85 LEU A O 1
ATOM 668 N N . GLU A 1 86 ? -0.176 -5.211 0.856 1.00 93.25 86 GLU A N 1
ATOM 669 C CA . GLU A 1 86 ? -0.464 -6.597 1.266 1.00 93.25 86 GLU A CA 1
ATOM 670 C C . GLU A 1 86 ? -0.210 -6.840 2.755 1.00 93.25 86 GLU A C 1
ATOM 672 O O . GLU A 1 86 ? -0.952 -7.583 3.397 1.00 93.25 86 GLU A O 1
ATOM 677 N N . ILE A 1 87 ? 0.798 -6.185 3.333 1.00 90.75 87 ILE A N 1
ATOM 678 C CA . ILE A 1 87 ? 1.024 -6.231 4.782 1.00 90.75 87 ILE A CA 1
ATOM 679 C C . ILE A 1 87 ? -0.146 -5.570 5.507 1.00 90.75 87 ILE A C 1
ATOM 681 O O . ILE A 1 87 ? -0.661 -6.131 6.473 1.00 90.75 87 ILE A O 1
ATOM 685 N N . ILE A 1 88 ? -0.616 -4.418 5.023 1.00 91.50 88 ILE A N 1
ATOM 686 C CA . ILE A 1 88 ? -1.802 -3.763 5.585 1.00 91.50 88 ILE A CA 1
ATOM 687 C C . ILE A 1 88 ? -3.029 -4.675 5.500 1.00 91.50 88 ILE A C 1
ATOM 689 O O . ILE A 1 88 ? -3.765 -4.775 6.479 1.00 91.50 88 ILE A O 1
ATOM 693 N N . GLU A 1 89 ? -3.229 -5.377 4.384 1.00 93.50 89 GLU A N 1
ATOM 694 C CA . GLU A 1 89 ? -4.321 -6.344 4.246 1.00 93.50 89 GLU A CA 1
ATOM 695 C C . GLU A 1 89 ? -4.276 -7.411 5.347 1.00 93.50 89 GLU A C 1
ATOM 697 O O . GLU A 1 89 ? -5.285 -7.676 5.997 1.00 93.50 89 GLU A O 1
ATOM 702 N N . ILE A 1 90 ? -3.096 -7.971 5.625 1.00 90.94 90 ILE A N 1
ATOM 703 C CA . ILE A 1 90 ? -2.908 -8.946 6.709 1.00 90.94 90 ILE A CA 1
ATOM 704 C C . ILE A 1 90 ? -3.268 -8.330 8.072 1.00 90.94 90 ILE A C 1
ATOM 706 O O . ILE A 1 90 ? -3.876 -8.987 8.922 1.00 90.94 90 ILE A O 1
ATOM 710 N N . LEU A 1 91 ? -2.925 -7.060 8.300 1.00 88.50 91 LEU A N 1
ATOM 711 C CA . LEU A 1 91 ? -3.261 -6.354 9.538 1.00 88.50 91 LEU A CA 1
ATOM 712 C C . LEU A 1 91 ? -4.767 -6.070 9.667 1.00 88.50 91 LEU A C 1
ATOM 714 O O . LEU A 1 91 ? -5.305 -6.150 10.777 1.00 88.50 91 LEU A O 1
ATOM 718 N N . ILE A 1 92 ? -5.452 -5.786 8.557 1.00 91.44 92 ILE A N 1
ATOM 719 C CA . ILE A 1 92 ? -6.911 -5.624 8.496 1.00 91.44 92 ILE A CA 1
ATOM 720 C C . ILE A 1 92 ? -7.617 -6.962 8.744 1.00 91.44 92 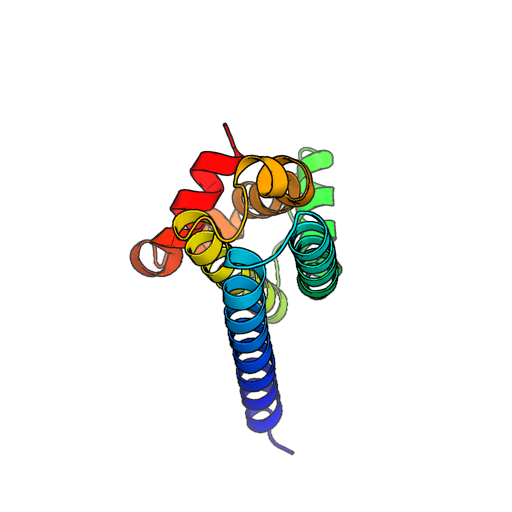ILE A C 1
ATOM 722 O O . ILE A 1 92 ? -8.529 -7.021 9.566 1.00 91.44 92 ILE A O 1
ATOM 726 N N . GLU A 1 93 ? -7.174 -8.056 8.116 1.00 91.81 93 GLU A N 1
ATOM 727 C CA . GLU A 1 93 ? -7.698 -9.408 8.373 1.00 91.81 93 GLU A CA 1
ATOM 728 C C . GLU A 1 93 ? -7.495 -9.814 9.840 1.00 91.81 93 GLU A C 1
ATOM 730 O O . GLU A 1 93 ? -8.363 -10.422 10.472 1.00 91.81 93 GLU A O 1
ATOM 735 N N . GLY A 1 94 ? -6.371 -9.397 10.425 1.00 86.56 94 GLY A N 1
ATOM 736 C CA . GLY A 1 94 ? -6.119 -9.491 11.853 1.00 86.56 94 GLY A CA 1
ATOM 737 C C . GLY A 1 94 ? -7.014 -8.584 12.708 1.00 86.56 94 GLY A C 1
ATOM 738 O O . GLY A 1 94 ? -7.019 -8.709 13.925 1.00 86.56 94 GLY A O 1
ATOM 739 N N . LYS A 1 95 ? -7.808 -7.661 12.175 1.00 86.25 95 LYS A N 1
ATOM 740 C CA . LYS A 1 95 ? -8.510 -6.649 12.993 1.00 86.25 95 LYS A CA 1
ATOM 741 C C . LYS A 1 95 ? -7.552 -5.810 13.856 1.00 86.25 95 LYS A C 1
ATOM 743 O O . LYS A 1 95 ? -7.960 -5.267 14.879 1.00 86.25 95 LYS A O 1
ATOM 748 N N . SER A 1 96 ? -6.273 -5.728 13.484 1.00 82.31 96 SER A N 1
ATOM 749 C CA . SER A 1 96 ? -5.337 -4.776 14.095 1.00 82.31 96 SER A CA 1
ATOM 750 C C . SER A 1 96 ? -5.629 -3.352 13.627 1.00 82.31 96 SER A C 1
ATOM 752 O O . SER A 1 96 ? -5.310 -2.390 14.318 1.00 82.31 96 SER A O 1
ATOM 754 N N . ILE A 1 97 ? -6.265 -3.239 12.461 1.00 84.81 97 ILE A N 1
ATOM 755 C CA . ILE A 1 97 ? -6.719 -2.000 11.844 1.00 84.81 97 ILE A CA 1
ATOM 756 C C . ILE A 1 97 ? -8.177 -2.198 11.449 1.00 84.81 97 ILE A C 1
ATOM 758 O O . ILE A 1 97 ? -8.551 -3.255 10.939 1.00 84.81 97 ILE A O 1
ATOM 762 N N . SER A 1 98 ? -8.996 -1.177 11.673 1.00 89.00 98 SER A N 1
ATOM 763 C CA . SER A 1 98 ? -10.344 -1.118 11.119 1.00 89.00 98 SER A CA 1
ATOM 764 C C . SER A 1 98 ? -10.269 -0.943 9.603 1.00 89.00 98 SER A C 1
ATOM 766 O O . SER A 1 98 ? -9.666 0.015 9.117 1.00 89.00 98 SER A O 1
ATOM 768 N N . GLU A 1 99 ? -10.916 -1.833 8.845 1.00 92.75 99 GLU A N 1
ATOM 769 C CA . GLU A 1 99 ? -11.051 -1.651 7.395 1.00 92.75 99 GLU A CA 1
ATOM 770 C C . GLU A 1 99 ? -11.733 -0.318 7.067 1.00 92.75 99 GLU A C 1
ATOM 772 O O . GLU A 1 99 ? -11.332 0.359 6.124 1.00 92.75 99 GLU A O 1
ATOM 777 N N . ALA A 1 100 ? -12.744 0.070 7.851 1.00 92.75 100 ALA A N 1
ATOM 778 C CA . ALA A 1 100 ? -13.486 1.305 7.628 1.00 92.75 100 ALA A CA 1
ATOM 779 C C . ALA A 1 100 ? -12.581 2.537 7.771 1.00 92.75 100 ALA A C 1
ATOM 781 O O . ALA A 1 100 ? -12.608 3.413 6.908 1.00 92.75 100 ALA A O 1
ATOM 782 N N . ASP A 1 101 ? -11.732 2.564 8.802 1.00 91.81 101 ASP A N 1
ATOM 783 C CA . ASP A 1 101 ? -10.805 3.678 9.024 1.00 91.81 101 ASP A CA 1
ATOM 784 C C . ASP A 1 101 ? -9.729 3.706 7.936 1.00 91.81 101 ASP A C 1
ATOM 786 O O . ASP A 1 101 ? -9.443 4.758 7.364 1.00 91.81 101 ASP A O 1
ATOM 790 N N . PHE A 1 102 ? -9.174 2.539 7.584 1.00 94.06 102 PHE A N 1
ATOM 791 C CA . PHE A 1 102 ? -8.192 2.449 6.507 1.00 94.06 102 PHE A CA 1
ATOM 792 C C . PHE A 1 102 ? -8.772 2.924 5.171 1.00 94.06 102 PHE A C 1
ATOM 794 O O . PHE A 1 102 ? -8.143 3.712 4.470 1.00 94.06 102 PHE A O 1
ATOM 801 N N . ARG A 1 103 ? -9.987 2.490 4.826 1.00 95.38 103 ARG A N 1
ATOM 802 C CA . ARG A 1 103 ? -10.687 2.913 3.611 1.00 95.38 103 ARG A CA 1
ATOM 803 C C . ARG A 1 103 ? -10.908 4.419 3.592 1.00 95.38 103 ARG A C 1
ATOM 805 O O . ARG A 1 103 ? -10.590 5.055 2.589 1.00 95.38 103 ARG A O 1
ATOM 812 N N . ALA A 1 104 ? -11.426 4.977 4.686 1.00 93.56 104 ALA A N 1
ATOM 813 C CA . ALA A 1 104 ? -11.731 6.399 4.788 1.00 93.56 104 ALA A CA 1
ATOM 814 C C . ALA A 1 104 ? -10.482 7.272 4.605 1.00 93.56 104 ALA A C 1
ATOM 816 O O . ALA A 1 104 ? -10.549 8.311 3.952 1.00 93.56 104 ALA A O 1
ATOM 817 N N . ILE A 1 105 ? -9.342 6.840 5.148 1.00 94.06 105 ILE A N 1
ATOM 818 C CA . ILE A 1 105 ? -8.115 7.642 5.149 1.00 94.06 105 ILE A CA 1
ATOM 819 C C . ILE A 1 105 ? -7.250 7.352 3.914 1.00 94.06 105 ILE A C 1
ATOM 821 O O . ILE A 1 105 ? -6.759 8.279 3.278 1.00 94.06 105 ILE A O 1
ATOM 825 N N . PHE A 1 106 ? -7.082 6.085 3.531 1.00 95.56 106 PHE A N 1
ATOM 826 C CA . PHE A 1 106 ? -6.076 5.644 2.555 1.00 95.56 106 PHE A CA 1
ATOM 827 C C . PHE A 1 106 ? -6.643 4.892 1.344 1.00 95.56 106 PHE A C 1
ATOM 829 O O . PHE A 1 106 ? -5.896 4.627 0.399 1.00 95.56 106 PHE A O 1
ATOM 836 N N . GLY A 1 107 ? -7.941 4.565 1.319 1.00 95.12 107 GLY A N 1
ATOM 837 C CA . GLY A 1 107 ? -8.555 3.765 0.248 1.00 95.12 107 GLY A CA 1
ATOM 838 C C . GLY A 1 107 ? -8.349 4.362 -1.147 1.00 95.12 107 GLY A C 1
ATOM 839 O O . GLY A 1 107 ? -8.067 3.642 -2.105 1.00 95.12 107 GLY A O 1
ATOM 840 N N . HIS A 1 108 ? -8.356 5.692 -1.241 1.00 93.88 108 HIS A N 1
ATOM 841 C CA . HIS A 1 108 ? -8.095 6.432 -2.475 1.00 93.88 108 HIS A CA 1
ATOM 842 C C . HIS A 1 108 ? -6.735 6.094 -3.118 1.00 93.88 108 HIS A C 1
ATOM 844 O O . HIS A 1 108 ? -6.603 6.115 -4.343 1.00 93.88 108 HIS A O 1
ATOM 850 N N . ARG A 1 109 ? -5.719 5.739 -2.321 1.00 95.88 109 ARG A N 1
ATOM 851 C CA . ARG A 1 109 ? -4.397 5.374 -2.844 1.00 95.88 109 ARG A CA 1
ATOM 852 C C . ARG A 1 109 ? -4.399 3.988 -3.491 1.00 95.88 109 ARG A C 1
ATOM 854 O O . ARG A 1 109 ? -3.762 3.788 -4.523 1.00 95.88 109 ARG A O 1
ATOM 861 N N . VAL A 1 110 ? -5.159 3.050 -2.921 1.00 96.62 110 VAL A N 1
ATOM 862 C CA . VAL A 1 110 ? -5.356 1.705 -3.489 1.00 96.62 110 VAL A CA 1
ATOM 863 C C . VAL A 1 110 ? -6.101 1.800 -4.822 1.00 96.62 110 VAL A C 1
ATOM 865 O O . VAL A 1 110 ? -5.697 1.184 -5.807 1.00 96.62 110 VAL A O 1
ATOM 868 N N . VAL A 1 111 ? -7.137 2.641 -4.879 1.00 93.81 111 VAL A N 1
ATOM 869 C CA . VAL A 1 111 ? -7.906 2.898 -6.105 1.00 93.81 111 VAL A CA 1
ATOM 870 C C . VAL A 1 111 ? -7.019 3.486 -7.208 1.00 93.81 111 VAL A C 1
ATOM 872 O O . VAL A 1 111 ? -7.086 3.033 -8.350 1.00 93.81 111 VAL A O 1
ATOM 875 N N . ALA A 1 112 ? -6.129 4.431 -6.883 1.00 93.38 112 ALA A N 1
ATOM 876 C CA . ALA A 1 112 ? -5.194 5.000 -7.858 1.00 93.38 112 ALA A CA 1
ATOM 877 C C . ALA A 1 112 ? -4.272 3.936 -8.490 1.00 93.38 112 ALA A C 1
ATOM 879 O O . ALA A 1 112 ? -4.056 3.953 -9.702 1.00 93.38 112 ALA A O 1
ATOM 880 N N . LEU A 1 113 ? -3.776 2.977 -7.697 1.00 94.75 113 LEU A N 1
ATOM 881 C CA . LEU A 1 113 ? -3.001 1.839 -8.206 1.00 94.75 113 LEU A CA 1
ATOM 882 C C . LEU A 1 113 ? -3.840 0.945 -9.123 1.00 94.75 113 LEU A C 1
ATOM 884 O O . LEU A 1 113 ? -3.416 0.631 -10.232 1.00 94.75 113 LEU A O 1
ATOM 888 N N . GLN A 1 114 ? -5.039 0.556 -8.686 1.00 92.00 114 GLN A N 1
ATOM 889 C CA . GLN A 1 114 ? -5.916 -0.330 -9.455 1.00 92.00 114 GLN A CA 1
ATOM 890 C C . GLN A 1 114 ? -6.366 0.297 -10.787 1.00 92.00 114 GLN A C 1
ATOM 892 O O . GLN A 1 114 ? -6.543 -0.405 -11.790 1.00 92.00 114 GLN A O 1
ATOM 897 N N . ASN A 1 115 ? -6.526 1.619 -10.824 1.00 90.56 115 ASN A N 1
ATOM 898 C CA . ASN A 1 115 ? -6.951 2.340 -12.019 1.00 90.56 115 ASN A CA 1
ATOM 899 C C . ASN A 1 115 ? -5.826 2.537 -13.044 1.00 90.56 115 ASN A C 1
ATOM 901 O O . ASN A 1 115 ? -6.117 2.827 -14.207 1.00 90.56 115 ASN A O 1
AT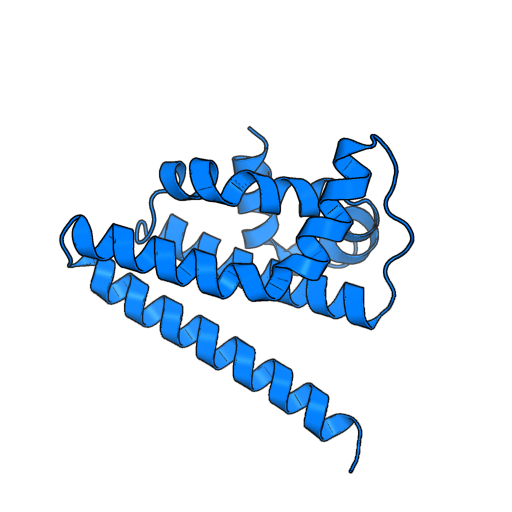OM 905 N N . ASN A 1 116 ? -4.570 2.268 -12.690 1.00 91.94 116 ASN A N 1
ATOM 906 C CA . ASN A 1 116 ? -3.466 2.304 -13.638 1.00 91.94 116 ASN A CA 1
ATOM 907 C C . ASN A 1 116 ? -3.421 1.048 -14.531 1.00 91.94 116 ASN A C 1
ATOM 909 O O . ASN A 1 116 ? -3.437 -0.086 -14.051 1.00 91.94 116 ASN A O 1
ATOM 913 N N . ARG A 1 117 ? -3.332 1.252 -15.852 1.00 91.56 117 ARG A N 1
ATOM 914 C CA . ARG A 1 117 ? -3.324 0.165 -16.842 1.00 91.56 117 ARG A CA 1
ATOM 915 C C . ARG A 1 117 ? -2.119 -0.765 -16.698 1.00 91.56 117 ARG A C 1
ATOM 917 O O . ARG A 1 117 ? -2.316 -1.974 -16.651 1.00 91.56 117 ARG A O 1
ATOM 924 N N . GLN A 1 118 ? -0.906 -0.232 -16.561 1.00 92.12 118 GLN A N 1
ATOM 925 C CA . GLN A 1 118 ? 0.302 -1.054 -16.425 1.00 92.12 118 GLN A CA 1
ATOM 926 C C . GLN A 1 118 ? 0.298 -1.873 -15.134 1.00 92.12 118 GLN A C 1
ATOM 928 O O . GLN A 1 118 ? 0.709 -3.029 -15.139 1.00 92.12 118 GLN A O 1
ATOM 933 N N . VAL A 1 119 ? -0.243 -1.335 -14.036 1.00 93.06 119 VAL A N 1
ATOM 934 C CA . VAL A 1 119 ? -0.446 -2.123 -12.808 1.00 93.06 119 VAL A CA 1
ATOM 935 C C . VAL A 1 119 ? -1.340 -3.332 -13.092 1.00 93.06 119 VAL A C 1
ATOM 937 O O . VAL A 1 119 ? -0.998 -4.457 -12.723 1.00 93.06 119 VAL A O 1
ATOM 940 N N . ARG A 1 120 ? -2.464 -3.139 -13.790 1.00 92.88 120 ARG A N 1
ATOM 941 C CA . ARG A 1 120 ? -3.371 -4.245 -14.129 1.00 92.88 120 ARG A CA 1
ATOM 942 C C . ARG A 1 120 ? -2.746 -5.248 -15.099 1.00 92.88 120 ARG A C 1
ATOM 944 O O . ARG A 1 120 ? -2.821 -6.448 -14.853 1.00 92.88 120 ARG A O 1
ATOM 951 N N . GLU A 1 121 ? -2.148 -4.770 -16.182 1.00 92.44 121 GLU A N 1
ATOM 952 C CA . GLU A 1 121 ? -1.722 -5.602 -17.313 1.00 92.44 121 GLU A CA 1
ATOM 953 C C . GLU A 1 121 ? -0.326 -6.207 -17.116 1.00 92.44 121 GLU A C 1
ATOM 955 O O . GLU A 1 121 ? -0.117 -7.381 -17.408 1.00 92.44 121 GLU A O 1
ATOM 960 N N . GLU A 1 122 ? 0.627 -5.453 -16.571 1.00 92.00 122 GLU A N 1
ATOM 961 C CA . GLU A 1 122 ? 2.027 -5.887 -16.464 1.00 92.00 122 GLU A CA 1
ATOM 962 C C . GLU A 1 122 ? 2.380 -6.475 -15.090 1.00 92.00 122 GLU A C 1
ATOM 964 O O . GLU A 1 122 ? 3.356 -7.220 -14.952 1.00 92.00 122 GLU A O 1
ATOM 969 N N . ILE A 1 123 ? 1.611 -6.147 -14.047 1.00 92.44 123 ILE A N 1
ATOM 970 C CA . ILE A 1 123 ? 1.881 -6.623 -12.683 1.00 92.44 123 ILE A CA 1
ATOM 971 C C . ILE A 1 123 ? 0.853 -7.668 -12.256 1.00 92.44 123 ILE A C 1
ATOM 973 O O . ILE A 1 123 ? 1.234 -8.798 -11.937 1.00 92.44 123 ILE A O 1
ATOM 977 N N . LEU A 1 124 ? -0.433 -7.309 -12.246 1.00 93.00 124 LEU A N 1
ATOM 978 C CA . LEU A 1 124 ? -1.490 -8.188 -11.743 1.00 93.00 124 LEU A CA 1
ATOM 979 C C . LEU A 1 124 ? -1.780 -9.348 -12.698 1.00 93.00 124 LEU A C 1
ATOM 981 O O . LEU A 1 124 ? -1.817 -10.493 -12.251 1.00 93.00 124 LEU A O 1
ATOM 985 N N . ALA A 1 125 ? -1.931 -9.090 -14.000 1.00 91.56 125 ALA A N 1
ATOM 986 C CA . ALA A 1 125 ? -2.203 -10.146 -14.977 1.00 91.56 125 ALA A CA 1
ATOM 987 C C . ALA A 1 125 ? -0.997 -11.075 -15.205 1.00 91.56 125 ALA A C 1
ATOM 989 O O . ALA A 1 125 ? -1.183 -12.268 -15.438 1.00 91.56 125 ALA A O 1
ATOM 990 N N . ALA A 1 126 ? 0.232 -10.564 -15.073 1.00 90.56 126 ALA A N 1
ATOM 991 C CA . ALA A 1 126 ? 1.449 -11.363 -15.222 1.00 90.56 126 ALA A CA 1
ATOM 992 C C . ALA A 1 126 ? 1.670 -12.361 -14.068 1.00 90.56 126 ALA A C 1
ATOM 994 O O . ALA A 1 126 ? 2.246 -13.428 -14.272 1.00 90.56 126 ALA A O 1
ATOM 995 N N . ALA A 1 127 ? 1.235 -12.026 -12.848 1.00 88.31 127 ALA A N 1
ATOM 996 C CA . ALA A 1 127 ? 1.433 -12.869 -11.667 1.00 88.31 127 ALA A CA 1
ATOM 997 C C . ALA A 1 127 ? 0.245 -12.785 -10.687 1.00 88.31 127 ALA A C 1
ATOM 999 O O . ALA A 1 127 ? 0.414 -12.344 -9.546 1.00 88.31 127 ALA A O 1
ATOM 1000 N N . PRO A 1 128 ? -0.959 -13.242 -11.079 1.00 85.38 128 PRO A N 1
ATOM 1001 C CA . PRO A 1 128 ? -2.173 -13.054 -10.279 1.00 85.38 128 PRO A CA 1
ATOM 1002 C C . PRO A 1 128 ? -2.109 -13.768 -8.922 1.00 85.38 128 PRO A C 1
ATOM 1004 O O . PRO A 1 128 ? -2.643 -13.279 -7.931 1.00 85.38 128 PRO A O 1
ATOM 1007 N N . HIS A 1 129 ? -1.398 -14.897 -8.851 1.00 88.69 129 HIS A N 1
ATOM 1008 C CA . HIS A 1 129 ? -1.202 -15.668 -7.620 1.00 88.69 129 HIS A CA 1
ATOM 1009 C C . HIS A 1 129 ? -0.255 -14.992 -6.615 1.00 88.69 129 HIS A C 1
ATOM 1011 O O . HIS A 1 129 ? -0.271 -15.350 -5.441 1.00 88.69 129 HIS A O 1
ATOM 1017 N N . LYS A 1 130 ? 0.576 -14.035 -7.052 1.00 88.62 130 LYS A N 1
ATOM 1018 C CA . LYS A 1 130 ? 1.506 -13.318 -6.170 1.00 88.62 130 LYS A CA 1
ATOM 1019 C C . LYS A 1 130 ? 0.813 -12.192 -5.405 1.00 88.62 130 LYS A C 1
ATOM 1021 O O . LYS A 1 130 ? 1.174 -11.940 -4.268 1.00 88.62 130 LYS A O 1
ATOM 1026 N N . TRP A 1 131 ? -0.185 -11.559 -6.018 1.00 94.00 131 TRP A N 1
ATOM 1027 C CA . TRP A 1 131 ? -0.820 -10.334 -5.519 1.00 94.00 131 TRP A CA 1
ATOM 1028 C C . TRP A 1 131 ? -2.237 -10.578 -4.997 1.00 94.00 131 TRP A C 1
ATOM 1030 O O . TRP A 1 131 ? -3.146 -9.769 -5.211 1.00 94.00 131 TRP A O 1
ATOM 1040 N N . VAL A 1 132 ? -2.465 -11.734 -4.371 1.00 94.12 132 VAL A N 1
ATOM 1041 C CA . VAL A 1 132 ? -3.800 -12.160 -3.923 1.00 94.12 132 VAL A CA 1
ATOM 1042 C C . VAL A 1 132 ? -4.332 -11.225 -2.841 1.00 94.12 132 VAL A C 1
ATOM 1044 O O . VAL A 1 132 ? -5.495 -10.822 -2.908 1.00 94.12 132 VAL A O 1
ATOM 1047 N N . LYS A 1 133 ? -3.489 -10.839 -1.874 1.00 94.25 133 LYS A N 1
ATOM 1048 C CA . LYS A 1 133 ? -3.884 -9.959 -0.766 1.00 94.25 133 LYS A CA 1
ATOM 1049 C C . LYS A 1 133 ? -4.138 -8.548 -1.273 1.00 94.25 133 LYS A C 1
ATOM 1051 O O . LYS A 1 133 ? -5.178 -7.970 -0.971 1.00 94.25 133 LYS A O 1
ATOM 1056 N N . PHE A 1 134 ? -3.271 -8.043 -2.147 1.00 95.44 134 PHE A N 1
ATOM 1057 C CA . PHE A 1 134 ? -3.481 -6.741 -2.773 1.00 95.44 134 PHE A CA 1
ATOM 1058 C C . PHE A 1 134 ? -4.766 -6.716 -3.611 1.00 95.44 134 PHE A C 1
ATOM 1060 O O . PHE A 1 134 ? -5.531 -5.755 -3.552 1.00 95.44 134 PHE A O 1
ATOM 1067 N N . SER A 1 135 ? -5.042 -7.779 -4.372 1.00 94.31 135 SER A N 1
ATOM 1068 C CA . SER A 1 135 ? -6.254 -7.881 -5.194 1.00 94.31 135 SER A CA 1
ATOM 1069 C C . SER A 1 135 ? -7.524 -7.939 -4.341 1.00 94.31 135 SER A C 1
ATOM 1071 O O . SER A 1 135 ? -8.535 -7.331 -4.698 1.00 94.31 135 SER A O 1
ATOM 1073 N N . ALA A 1 136 ? -7.476 -8.648 -3.208 1.00 94.56 136 ALA A N 1
ATOM 1074 C CA . ALA A 1 136 ? -8.569 -8.691 -2.243 1.00 94.56 136 ALA A CA 1
ATOM 1075 C C . ALA A 1 136 ? -8.824 -7.306 -1.634 1.00 94.56 136 ALA A C 1
ATOM 1077 O O . ALA A 1 136 ? -9.967 -6.842 -1.656 1.00 94.56 136 ALA A O 1
ATOM 1078 N N . LEU A 1 137 ? -7.766 -6.627 -1.177 1.00 96.00 137 LEU A N 1
ATOM 1079 C CA . LEU A 1 137 ? -7.834 -5.264 -0.657 1.00 96.00 137 LEU A CA 1
ATOM 1080 C C . LEU A 1 137 ? -8.427 -4.306 -1.699 1.00 96.00 137 LEU A C 1
ATOM 1082 O O . LEU A 1 137 ? -9.408 -3.620 -1.425 1.00 96.00 137 LEU A O 1
ATOM 1086 N N . SER A 1 138 ? -7.889 -4.313 -2.919 1.00 94.88 138 SER A N 1
ATOM 1087 C CA . SER A 1 138 ? -8.299 -3.431 -4.022 1.00 94.88 138 SER A CA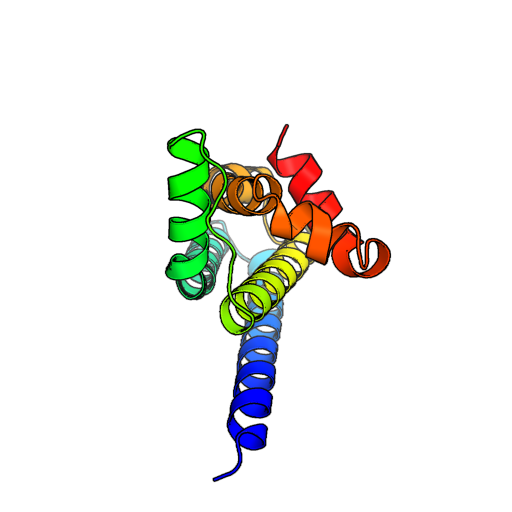 1
ATOM 1088 C C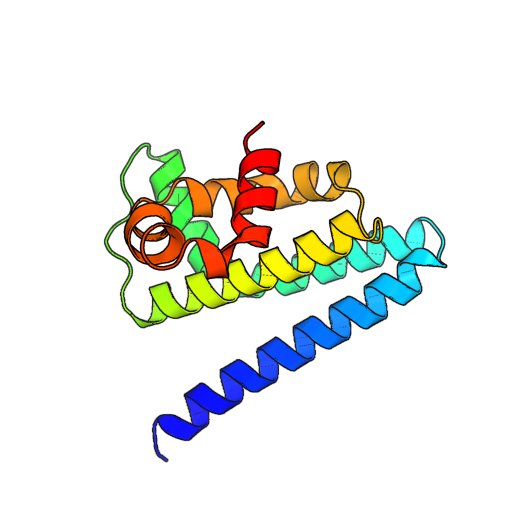 . SER A 1 138 ? -9.775 -3.586 -4.382 1.00 94.88 138 SER A C 1
ATOM 1090 O O . SER A 1 138 ? -10.501 -2.599 -4.513 1.00 94.88 138 SER A O 1
ATOM 1092 N N . ARG A 1 139 ? -10.262 -4.834 -4.451 1.00 94.06 139 ARG A N 1
ATOM 1093 C CA . ARG A 1 139 ? -11.681 -5.112 -4.700 1.00 94.06 139 ARG A CA 1
ATOM 1094 C C . ARG A 1 139 ? -12.567 -4.513 -3.619 1.00 94.06 139 ARG A C 1
ATOM 1096 O O . ARG A 1 139 ? -13.618 -3.977 -3.950 1.00 94.06 139 ARG A O 1
ATOM 1103 N N . ARG A 1 140 ? -12.159 -4.612 -2.352 1.00 94.19 140 ARG A N 1
ATOM 1104 C CA . ARG A 1 140 ? -12.928 -4.030 -1.256 1.00 94.19 140 ARG A CA 1
ATOM 1105 C C . ARG A 1 140 ? -12.886 -2.515 -1.325 1.00 94.19 140 ARG A C 1
ATOM 1107 O O . ARG A 1 140 ? -13.957 -1.936 -1.262 1.00 94.19 140 ARG A O 1
ATOM 1114 N N . MET A 1 141 ? -11.725 -1.887 -1.517 1.00 94.44 141 MET A N 1
ATOM 1115 C CA . MET A 1 141 ? -11.572 -0.420 -1.540 1.00 94.44 141 MET A CA 1
ATOM 1116 C C . MET A 1 141 ? -12.309 0.284 -2.694 1.00 94.44 141 MET A C 1
ATOM 1118 O O . MET A 1 141 ? -12.548 1.483 -2.601 1.00 94.44 141 MET A O 1
ATOM 1122 N N . SER A 1 142 ? -12.676 -0.444 -3.752 1.00 84.88 142 SER A N 1
ATOM 1123 C CA . SER A 1 142 ? -13.416 0.086 -4.910 1.00 84.88 142 SER A CA 1
ATOM 1124 C C . SER A 1 142 ? -14.946 -0.042 -4.813 1.00 84.88 142 SER A C 1
ATOM 1126 O O . SER A 1 142 ? -15.641 0.342 -5.752 1.00 84.88 142 SER A O 1
ATOM 1128 N N . GLN A 1 143 ? -15.461 -0.628 -3.727 1.00 76.06 143 GLN A N 1
ATOM 1129 C CA . GLN A 1 143 ? -16.895 -0.693 -3.400 1.00 76.06 143 GLN A CA 1
ATOM 1130 C C . GLN A 1 143 ? -17.317 0.526 -2.587 1.00 76.06 143 GLN A C 1
ATOM 1132 O O . GLN A 1 143 ? -18.429 1.026 -2.849 1.00 76.06 143 GLN A O 1
#

Foldseek 3Di:
DDPVVVVVVVVVVLVVLLVVLVVLLVVLVVDDPVSLVVSVVSVVVVLVVCVVLLVQLVVQVVVVHARDDDDPVSVVSLVSNLVSVLSVLVSCVVVSHPLVVCLVPPLSSLQSLVPHPCSVVVPCVVCVVVNVSSVVNSVVSVD

Secondary structure (DSSP, 8-state):
--THHHHHHHHHHHHHHHHHHHHHHHHHHTS-HHHHHHHHHHHHHHHGGGHHHHHHHHHHHHTT-PPPPP-HHHHHHHHHHHHHHHHHHHHHHTTSS-HHHHHHHHHHHHHHHHH-HHIIIIIITT-TTTSHHHHHHHHHHT-